Protein AF-A0AAU6Z7W1-F1 (afdb_monomer_lite)

pLDDT: mean 90.39, std 8.16, range [55.12, 98.12]

Secondary structure (DSSP, 8-state):
-HHHHHHHHT--PPPPPPPPP-TTS-TTTT----TTTTT-------S------TT--STTB-TTS-B-EETTEESSTT-B--S-TTSSSGGGGSTTTHHHHHHHHHHHHHT-

Structure (mmCIF, N/CA/C/O backbone):
data_AF-A0AAU6Z7W1-F1
#
_entry.id   AF-A0AAU6Z7W1-F1
#
loop_
_atom_site.group_PDB
_atom_site.id
_atom_site.type_symbol
_atom_site.label_atom_id
_atom_site.label_alt_id
_atom_site.label_comp_id
_atom_site.label_asym_id
_atom_site.label_entity_id
_atom_site.label_seq_id
_atom_site.pdbx_PDB_ins_code
_atom_site.Cartn_x
_atom_site.Cartn_y
_atom_site.Cartn_z
_atom_site.occupancy
_atom_site.B_iso_or_equiv
_atom_site.auth_seq_id
_atom_site.auth_comp_id
_atom_site.auth_asym_id
_atom_site.auth_atom_id
_atom_site.pdbx_PDB_model_num
ATOM 1 N N . MET A 1 1 ? 5.513 13.041 6.278 1.00 71.69 1 MET A N 1
ATOM 2 C CA . MET A 1 1 ? 6.791 13.535 5.716 1.00 71.69 1 MET A CA 1
ATOM 3 C C . MET A 1 1 ? 7.671 14.002 6.864 1.00 71.69 1 MET A C 1
ATOM 5 O O . MET A 1 1 ? 7.141 14.641 7.765 1.00 71.69 1 MET A O 1
ATOM 9 N N . THR A 1 2 ? 8.958 13.652 6.866 1.00 83.12 2 THR A N 1
ATOM 10 C CA . THR A 1 2 ? 9.899 13.949 7.965 1.00 83.12 2 THR A CA 1
ATOM 11 C C . THR A 1 2 ? 10.020 15.449 8.245 1.00 83.12 2 THR A C 1
ATOM 13 O O . THR A 1 2 ? 9.955 15.846 9.404 1.00 83.12 2 THR A O 1
ATOM 16 N N . ASP A 1 3 ? 10.076 16.279 7.202 1.00 87.19 3 ASP A N 1
ATOM 17 C CA . ASP A 1 3 ? 10.222 17.738 7.339 1.00 87.19 3 ASP A CA 1
ATOM 18 C C . ASP A 1 3 ? 9.037 18.375 8.078 1.00 87.19 3 ASP A C 1
ATOM 20 O O . ASP A 1 3 ? 9.217 19.106 9.045 1.00 87.19 3 ASP A O 1
ATOM 24 N N . ALA A 1 4 ? 7.807 17.995 7.718 1.00 87.69 4 ALA A N 1
ATOM 25 C CA . ALA A 1 4 ? 6.601 18.483 8.391 1.00 87.69 4 ALA A CA 1
ATOM 26 C C . ALA A 1 4 ? 6.563 18.121 9.890 1.00 87.69 4 ALA A C 1
ATOM 28 O O . ALA A 1 4 ? 5.988 18.852 10.694 1.00 87.69 4 ALA A O 1
ATOM 29 N N . TYR A 1 5 ? 7.164 16.989 10.274 1.00 88.06 5 TYR A N 1
ATOM 30 C CA . TYR A 1 5 ? 7.291 16.604 11.678 1.00 88.06 5 TYR A CA 1
ATOM 31 C C . TYR A 1 5 ? 8.361 17.431 12.403 1.00 88.06 5 TYR A C 1
ATOM 33 O O . TYR A 1 5 ? 8.116 17.861 13.527 1.00 88.06 5 TYR A O 1
ATOM 41 N N . ILE A 1 6 ? 9.519 17.665 11.771 1.00 93.38 6 ILE A N 1
ATOM 42 C CA . ILE A 1 6 ? 10.600 18.511 12.308 1.00 93.38 6 ILE A CA 1
ATOM 43 C C . ILE A 1 6 ? 10.056 19.904 12.644 1.00 93.38 6 ILE A C 1
ATOM 45 O O . ILE A 1 6 ? 10.225 20.363 13.776 1.00 93.38 6 ILE A O 1
ATOM 49 N N . ASP A 1 7 ? 9.317 20.508 11.709 1.00 93.62 7 ASP A N 1
ATOM 50 C CA . ASP A 1 7 ? 8.685 21.817 11.888 1.00 93.62 7 ASP A CA 1
ATOM 51 C C . ASP A 1 7 ? 7.676 21.812 13.044 1.00 93.62 7 ASP A C 1
ATOM 53 O O . ASP A 1 7 ? 7.737 22.652 13.943 1.00 93.62 7 ASP A O 1
ATOM 57 N N . ALA A 1 8 ? 6.757 20.839 13.059 1.00 93.38 8 ALA A N 1
ATOM 58 C CA . ALA A 1 8 ? 5.719 20.743 14.085 1.00 93.38 8 ALA A CA 1
ATOM 59 C C . ALA A 1 8 ? 6.286 20.493 15.493 1.00 93.38 8 ALA A C 1
ATOM 61 O O . ALA A 1 8 ? 5.712 20.946 16.484 1.00 93.38 8 ALA A O 1
ATOM 62 N N . ALA A 1 9 ? 7.402 19.771 15.586 1.00 95.69 9 ALA A N 1
ATOM 63 C CA . ALA A 1 9 ? 8.076 19.462 16.840 1.00 95.69 9 ALA A CA 1
ATOM 64 C C . ALA A 1 9 ? 9.080 20.546 17.278 1.00 95.69 9 ALA A C 1
ATOM 66 O O . ALA A 1 9 ? 9.624 20.447 18.379 1.00 95.69 9 ALA A O 1
ATOM 67 N N . GLY A 1 10 ? 9.333 21.567 16.447 1.00 95.88 10 GLY A N 1
ATOM 68 C CA . GLY A 1 10 ? 10.327 22.609 16.720 1.00 95.88 10 GLY A CA 1
ATOM 69 C C . GLY A 1 10 ? 11.753 22.060 16.820 1.00 95.88 10 GLY A C 1
ATOM 70 O O . GLY A 1 10 ? 12.544 22.539 17.633 1.00 95.88 10 GLY A O 1
ATOM 71 N N . ILE A 1 11 ? 12.060 21.012 16.053 1.00 96.25 11 ILE A N 1
ATOM 72 C CA . ILE A 1 11 ? 13.376 20.372 16.058 1.00 96.25 11 ILE A CA 1
ATOM 73 C C . ILE A 1 11 ? 14.318 21.193 15.175 1.00 96.25 11 ILE A C 1
ATOM 75 O O . ILE A 1 11 ? 14.049 21.400 13.997 1.00 96.25 11 ILE A O 1
ATOM 79 N N . ASP A 1 12 ? 15.450 21.618 15.732 1.00 94.44 12 ASP A N 1
ATOM 80 C CA . ASP A 1 12 ? 16.541 22.216 14.959 1.00 94.44 12 ASP A CA 1
ATOM 81 C C . ASP A 1 12 ? 17.361 21.099 14.295 1.00 94.44 12 ASP A C 1
ATOM 83 O O . ASP A 1 12 ? 18.303 20.553 14.876 1.00 94.44 12 ASP A O 1
ATOM 87 N N . ALA A 1 13 ? 16.912 20.667 13.116 1.00 92.25 13 ALA A N 1
ATOM 88 C CA . ALA A 1 13 ? 17.558 19.613 12.345 1.00 92.25 13 ALA A CA 1
ATOM 89 C C . ALA A 1 13 ? 18.591 20.202 11.366 1.00 92.25 13 ALA A C 1
ATOM 91 O O . ALA A 1 13 ? 18.319 21.218 10.722 1.00 92.25 13 ALA A O 1
ATOM 92 N N . PRO A 1 14 ? 19.764 19.562 11.192 1.00 93.31 14 PRO A N 1
ATOM 93 C CA . PRO A 1 14 ? 20.715 19.975 10.168 1.00 93.31 14 PRO A CA 1
ATOM 94 C C . PRO A 1 14 ? 20.112 19.809 8.767 1.00 93.31 14 PRO A C 1
ATOM 96 O O . PRO A 1 14 ? 19.237 18.971 8.545 1.00 93.31 14 PRO A O 1
ATOM 99 N N . ALA A 1 15 ? 20.618 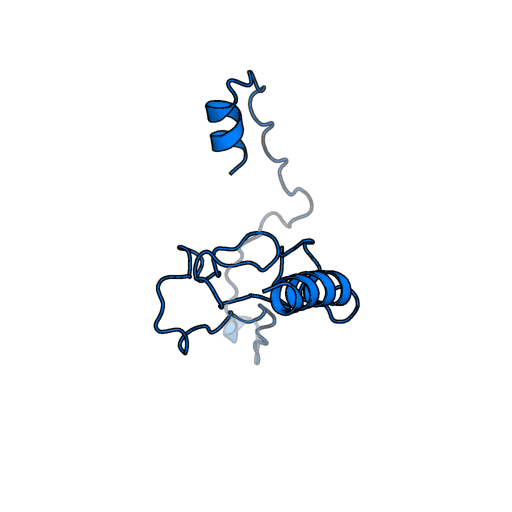20.584 7.804 1.00 89.38 15 ALA A N 1
ATOM 100 C CA . ALA A 1 15 ? 20.239 20.422 6.405 1.00 89.38 15 ALA A CA 1
ATOM 101 C C . ALA A 1 15 ? 20.526 18.989 5.927 1.00 89.38 15 ALA A C 1
ATOM 103 O O . ALA A 1 15 ? 21.557 18.410 6.276 1.00 89.38 15 ALA A O 1
ATOM 104 N N . ALA A 1 16 ? 19.620 18.438 5.116 1.00 88.56 16 ALA A N 1
ATOM 105 C CA . ALA A 1 16 ? 19.809 17.122 4.524 1.00 88.56 16 ALA A CA 1
ATOM 106 C C . ALA A 1 16 ? 21.102 17.091 3.700 1.00 88.56 16 ALA A C 1
ATOM 108 O O . ALA A 1 16 ? 21.351 17.974 2.873 1.00 88.56 16 ALA A O 1
ATOM 109 N N . GLU A 1 17 ? 21.919 16.063 3.920 1.00 90.69 17 GLU A N 1
ATOM 110 C CA . GLU A 1 17 ? 23.076 15.818 3.069 1.00 90.69 17 GLU A CA 1
ATOM 111 C C . GLU A 1 17 ? 22.602 15.524 1.636 1.00 90.69 17 GLU A C 1
ATOM 113 O O . GLU A 1 17 ? 21.587 14.844 1.445 1.00 90.69 17 GLU A O 1
ATOM 118 N N . PRO A 1 18 ? 23.303 16.037 0.611 1.00 88.62 18 PRO A N 1
ATOM 119 C CA . PRO A 1 18 ? 22.965 15.724 -0.766 1.00 88.62 18 PRO A CA 1
ATOM 120 C C . PRO A 1 18 ? 23.083 14.217 -0.999 1.00 88.62 18 PRO A C 1
ATOM 122 O O . PRO A 1 18 ? 24.062 13.590 -0.593 1.00 88.62 18 PRO A O 1
ATOM 125 N N . VAL A 1 19 ? 22.087 13.643 -1.678 1.00 85.38 19 VAL A N 1
ATOM 126 C CA . VAL A 1 19 ? 22.121 12.232 -2.076 1.00 85.38 19 VAL A CA 1
ATOM 127 C C . VAL A 1 19 ? 23.362 12.016 -2.953 1.00 85.38 19 VAL A C 1
ATOM 129 O O . VAL A 1 19 ? 23.531 12.754 -3.931 1.00 85.38 19 VAL A O 1
ATOM 132 N N . PRO A 1 20 ? 24.245 11.054 -2.619 1.00 86.19 20 PRO A N 1
ATOM 133 C CA . PRO A 1 20 ? 25.395 10.735 -3.451 1.00 86.19 20 PRO A CA 1
ATOM 134 C C . PRO A 1 20 ? 24.953 10.400 -4.873 1.00 86.19 20 PRO A C 1
ATOM 136 O O . PRO A 1 20 ? 23.892 9.808 -5.075 1.00 86.19 20 PRO A O 1
ATOM 139 N N . ALA A 1 21 ? 25.771 10.755 -5.863 1.00 80.94 21 ALA A N 1
ATOM 140 C CA . ALA A 1 21 ? 25.520 10.292 -7.218 1.00 80.94 21 ALA A CA 1
ATOM 141 C C . ALA A 1 21 ? 25.563 8.757 -7.247 1.00 80.94 21 ALA A C 1
ATOM 143 O O . ALA A 1 21 ? 26.417 8.136 -6.611 1.00 80.94 21 ALA A O 1
ATOM 144 N N . ASP A 1 22 ? 24.661 8.146 -8.010 1.00 79.50 22 ASP A N 1
ATOM 145 C CA . ASP A 1 22 ? 24.688 6.711 -8.277 1.00 79.50 22 ASP A CA 1
ATOM 146 C C . ASP A 1 22 ? 25.851 6.380 -9.229 1.00 79.50 22 ASP A C 1
ATOM 148 O O . ASP A 1 22 ? 25.660 6.130 -10.415 1.00 79.50 22 ASP A O 1
ATOM 152 N N . GLU A 1 23 ? 27.084 6.385 -8.716 1.00 80.31 23 GLU A N 1
ATOM 153 C CA . GLU A 1 23 ? 28.312 6.145 -9.498 1.00 80.31 23 GLU A CA 1
ATOM 154 C C . GLU A 1 23 ? 28.377 4.737 -10.118 1.00 80.31 23 GLU A C 1
ATOM 156 O O . GLU A 1 23 ? 29.176 4.472 -11.015 1.00 80.31 23 GLU A O 1
ATOM 161 N N . TRP A 1 24 ? 27.531 3.825 -9.638 1.00 79.19 24 TRP A N 1
ATOM 162 C CA . TRP A 1 24 ? 27.376 2.467 -10.154 1.00 79.19 24 TRP A CA 1
ATOM 163 C C . TRP A 1 24 ? 26.457 2.390 -11.383 1.00 79.19 24 TRP A C 1
ATOM 165 O O . TRP A 1 24 ? 26.482 1.381 -12.093 1.00 79.19 24 TRP A O 1
ATOM 175 N N . LEU A 1 25 ? 25.643 3.420 -11.647 1.00 74.44 25 LEU A N 1
ATOM 176 C CA . LEU A 1 25 ? 24.841 3.487 -12.862 1.00 74.44 25 LEU A CA 1
ATOM 177 C C . LEU A 1 25 ? 25.746 3.862 -14.043 1.00 74.44 25 LEU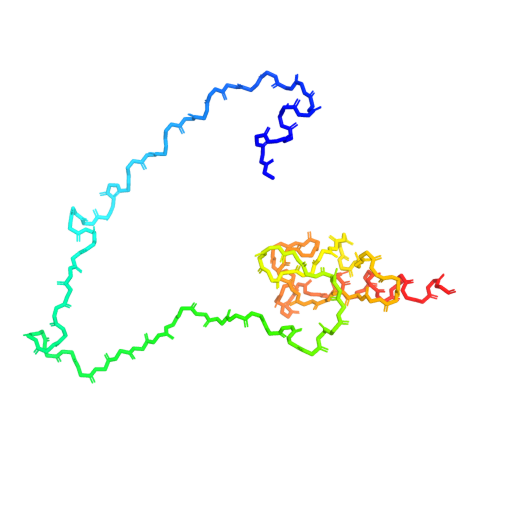 A C 1
ATOM 179 O O . LEU A 1 25 ? 26.556 4.785 -13.932 1.00 74.44 25 LEU A O 1
ATOM 183 N N . PRO A 1 26 ? 25.607 3.197 -15.204 1.00 73.69 26 PRO A N 1
ATOM 184 C CA . PRO A 1 26 ? 26.265 3.654 -16.419 1.00 73.69 26 PRO A CA 1
ATOM 185 C C . PRO A 1 26 ? 25.935 5.131 -16.670 1.00 73.69 26 PRO A C 1
ATOM 187 O O . PRO A 1 26 ? 24.791 5.545 -16.481 1.00 73.69 26 PRO A O 1
ATOM 190 N N . ALA A 1 27 ? 26.910 5.912 -17.145 1.00 66.06 27 ALA A N 1
ATOM 191 C CA . ALA A 1 27 ? 26.738 7.346 -17.420 1.00 66.06 27 ALA A CA 1
ATOM 192 C C . ALA A 1 27 ? 25.573 7.656 -18.388 1.00 66.06 27 ALA A C 1
ATOM 194 O O . ALA A 1 27 ? 25.072 8.775 -18.418 1.00 66.06 27 ALA A O 1
ATOM 195 N N . GLU A 1 28 ? 25.115 6.653 -19.144 1.00 65.25 28 GLU A N 1
ATOM 196 C CA . GLU A 1 28 ? 23.952 6.698 -20.038 1.00 65.25 28 GLU A CA 1
ATOM 197 C C . GLU A 1 28 ? 22.672 6.104 -19.410 1.00 65.25 28 GLU A C 1
ATOM 199 O O . GLU A 1 28 ? 21.806 5.560 -20.100 1.00 65.25 28 GLU A O 1
ATOM 204 N N . SER A 1 29 ? 22.523 6.186 -18.087 1.00 55.12 29 SER A N 1
ATOM 205 C CA . SER A 1 29 ? 21.256 5.904 -17.406 1.00 55.12 29 SER A CA 1
ATOM 206 C C . SER A 1 29 ? 20.167 6.840 -17.948 1.00 55.12 29 SER A C 1
ATOM 208 O O . SER A 1 29 ? 20.213 8.055 -17.761 1.00 55.12 29 SER A O 1
ATOM 210 N N . GLY A 1 30 ? 19.215 6.271 -18.696 1.00 59.91 30 GLY A N 1
ATOM 211 C CA . GLY A 1 30 ? 18.199 7.012 -19.453 1.00 59.91 30 GLY A CA 1
ATOM 212 C C . GLY A 1 30 ? 18.245 6.812 -20.972 1.00 59.91 30 GLY A C 1
ATOM 213 O O . GLY A 1 30 ? 17.442 7.432 -21.677 1.00 59.91 30 GLY A O 1
ATOM 214 N N . ALA A 1 31 ? 19.137 5.953 -21.483 1.00 65.38 31 ALA A N 1
ATOM 215 C CA . ALA A 1 31 ? 19.206 5.605 -22.899 1.00 65.38 31 ALA A CA 1
ATOM 216 C C . ALA A 1 31 ? 17.818 5.242 -23.463 1.00 65.38 31 ALA A C 1
ATOM 218 O O . ALA A 1 31 ? 17.116 4.349 -22.981 1.00 65.38 31 ALA A O 1
ATOM 219 N N . ARG A 1 32 ? 17.401 5.978 -24.497 1.00 73.50 32 ARG A N 1
ATOM 220 C CA . ARG A 1 32 ? 16.207 5.665 -25.283 1.00 73.50 32 ARG A CA 1
ATOM 221 C C . ARG A 1 32 ? 16.554 4.487 -26.187 1.00 73.50 32 ARG A C 1
ATOM 223 O O . ARG A 1 32 ? 17.340 4.636 -27.115 1.00 73.50 32 ARG A O 1
ATOM 230 N N . LEU A 1 33 ? 15.958 3.335 -25.915 1.00 81.69 33 LEU A N 1
ATOM 231 C CA . LEU A 1 33 ? 16.059 2.158 -26.768 1.00 81.69 33 LEU A CA 1
ATOM 232 C C . LEU A 1 33 ? 15.028 2.261 -27.897 1.00 81.69 33 LEU A C 1
ATOM 234 O O . LEU A 1 33 ? 13.850 2.503 -27.627 1.00 81.69 33 LEU A O 1
ATOM 238 N N . ASN A 1 34 ? 15.443 2.044 -29.144 1.00 87.75 34 ASN A N 1
ATOM 239 C CA . ASN A 1 34 ? 14.503 1.742 -30.220 1.00 87.75 34 ASN A CA 1
ATOM 240 C C . ASN A 1 34 ? 14.356 0.211 -30.307 1.00 87.75 34 ASN A C 1
ATOM 242 O O . ASN A 1 34 ? 15.287 -0.442 -30.778 1.00 87.75 34 ASN A O 1
ATOM 246 N N . PRO A 1 35 ? 13.225 -0.371 -29.868 1.00 90.50 35 PRO A N 1
ATOM 247 C CA . PRO A 1 35 ? 13.074 -1.821 -29.813 1.00 90.50 35 PRO A CA 1
ATOM 248 C C . PRO A 1 35 ? 13.185 -2.478 -31.195 1.00 90.50 35 PRO A C 1
ATOM 250 O O . PRO A 1 35 ? 13.756 -3.560 -31.293 1.00 90.50 35 PRO A O 1
ATOM 253 N N . ASP A 1 36 ? 12.735 -1.809 -32.261 1.00 92.81 36 ASP A N 1
ATOM 254 C CA . ASP A 1 36 ? 12.806 -2.347 -33.623 1.00 92.81 36 ASP A CA 1
ATOM 255 C C . ASP A 1 36 ? 14.250 -2.389 -34.138 1.00 92.81 36 ASP A C 1
ATOM 257 O O . ASP A 1 36 ? 14.679 -3.387 -34.718 1.00 92.81 36 ASP A O 1
ATOM 261 N N . ALA A 1 37 ? 15.017 -1.317 -33.904 1.00 93.25 37 ALA A N 1
ATOM 262 C CA . ALA A 1 37 ? 16.417 -1.234 -34.328 1.00 93.25 37 ALA A CA 1
ATOM 263 C C . ALA A 1 37 ? 17.308 -2.253 -33.600 1.00 93.25 37 ALA A C 1
ATOM 265 O O . ALA A 1 37 ? 18.289 -2.730 -34.163 1.00 93.25 37 ALA A O 1
ATOM 266 N N . GLU A 1 38 ? 16.935 -2.600 -32.370 1.00 91.56 38 GLU A N 1
ATOM 267 C CA . GLU A 1 38 ? 17.675 -3.503 -31.483 1.00 91.56 38 GLU A CA 1
ATOM 268 C C . GLU A 1 38 ? 17.142 -4.947 -31.535 1.00 91.56 38 GLU A C 1
ATOM 270 O O . GLU A 1 38 ? 17.607 -5.821 -30.803 1.00 91.56 38 GLU A O 1
ATOM 275 N N . GLY A 1 39 ? 16.153 -5.224 -32.395 1.00 95.38 39 GLY A N 1
ATOM 276 C CA . GLY A 1 39 ? 15.585 -6.562 -32.569 1.00 95.38 39 GLY A CA 1
ATOM 277 C C . GLY A 1 39 ? 14.831 -7.095 -31.342 1.00 95.38 39 GLY A C 1
ATOM 278 O O . GLY A 1 39 ? 14.696 -8.311 -31.183 1.00 95.38 39 GLY A O 1
ATOM 279 N N . VAL A 1 40 ? 14.336 -6.216 -30.467 1.00 94.25 40 VAL A N 1
ATOM 280 C CA . VAL A 1 40 ? 13.526 -6.588 -29.301 1.00 94.25 40 VAL A CA 1
ATOM 281 C C . VAL A 1 40 ? 12.118 -6.952 -29.760 1.00 94.25 40 VAL A C 1
ATOM 283 O O . VAL A 1 40 ? 11.340 -6.104 -30.181 1.00 94.25 40 VAL A O 1
ATOM 286 N N . THR A 1 41 ? 11.759 -8.228 -29.637 1.00 97.00 41 THR A N 1
ATOM 287 C CA . THR A 1 41 ? 10.464 -8.756 -30.107 1.00 97.00 41 THR A CA 1
ATOM 288 C C . THR A 1 41 ? 9.399 -8.839 -29.016 1.00 97.00 41 THR A C 1
ATOM 290 O O . THR A 1 41 ? 8.243 -9.154 -29.295 1.00 97.00 41 THR A O 1
ATOM 293 N N . SER A 1 42 ? 9.766 -8.622 -27.753 1.00 96.19 42 SER A N 1
ATOM 294 C CA . SER A 1 42 ? 8.862 -8.755 -26.610 1.00 96.19 42 SER A CA 1
ATOM 295 C C . SER A 1 42 ? 9.315 -7.888 -25.442 1.00 96.19 42 SER A C 1
ATOM 297 O O . SER A 1 42 ? 10.507 -7.769 -25.172 1.00 96.19 42 SER A O 1
ATOM 299 N N . ILE A 1 43 ? 8.344 -7.322 -24.725 1.00 92.62 43 ILE A N 1
ATOM 300 C CA . ILE A 1 43 ? 8.553 -6.548 -23.499 1.00 92.62 43 ILE A CA 1
ATOM 301 C C . ILE A 1 43 ? 7.712 -7.194 -22.399 1.00 92.62 43 ILE A C 1
ATOM 303 O O . ILE A 1 43 ? 6.504 -7.367 -22.563 1.00 92.62 43 ILE A O 1
ATOM 307 N N . ILE A 1 44 ? 8.348 -7.549 -21.282 1.00 95.12 44 ILE A N 1
ATOM 308 C CA . ILE A 1 44 ? 7.671 -8.085 -20.098 1.00 95.12 44 ILE A CA 1
ATOM 309 C C . ILE A 1 44 ? 7.655 -6.993 -19.033 1.00 95.12 44 ILE A C 1
ATOM 311 O O . ILE A 1 44 ? 8.700 -6.584 -18.534 1.00 95.12 44 ILE A O 1
ATOM 315 N N . TRP A 1 45 ? 6.461 -6.534 -18.669 1.00 94.44 45 TRP A N 1
ATOM 316 C CA . TRP A 1 45 ? 6.279 -5.528 -17.628 1.00 94.44 45 TRP A CA 1
ATOM 317 C C . TRP A 1 45 ? 6.205 -6.198 -16.256 1.00 94.44 45 TRP A C 1
ATOM 319 O O . TRP A 1 45 ? 5.157 -6.685 -15.843 1.00 94.44 45 TRP A O 1
ATOM 329 N N . SER A 1 46 ? 7.329 -6.223 -15.539 1.00 96.06 46 SER A N 1
ATOM 330 C CA . SER A 1 46 ? 7.422 -6.712 -14.157 1.00 96.06 46 SER A CA 1
ATOM 331 C C . SER A 1 46 ? 7.403 -5.563 -13.138 1.00 96.06 46 SER A C 1
ATOM 333 O O . SER A 1 46 ? 8.150 -5.575 -12.163 1.00 96.06 46 SER A O 1
ATOM 335 N N . THR A 1 47 ? 6.578 -4.541 -13.381 1.00 93.75 47 THR A N 1
ATOM 336 C CA . THR A 1 47 ? 6.521 -3.286 -12.604 1.00 93.75 47 THR A CA 1
ATOM 337 C C . THR A 1 47 ? 5.494 -3.310 -11.465 1.00 93.75 47 THR A C 1
ATOM 339 O O . THR A 1 47 ? 5.139 -2.264 -10.932 1.00 93.75 47 THR A O 1
ATOM 342 N N . GLY A 1 48 ? 5.011 -4.495 -11.082 1.00 91.25 48 GLY A N 1
ATOM 343 C CA . GLY A 1 48 ? 4.046 -4.673 -9.994 1.00 91.25 48 GLY A CA 1
ATOM 344 C C . GLY A 1 48 ? 2.586 -4.489 -10.418 1.00 91.25 48 GLY A C 1
ATOM 345 O O . GLY A 1 48 ? 2.232 -4.684 -11.580 1.00 91.25 48 GLY A O 1
ATOM 346 N N . TYR A 1 49 ? 1.735 -4.160 -9.447 1.00 89.50 49 TYR A N 1
ATOM 347 C CA . TYR A 1 49 ? 0.292 -3.958 -9.601 1.00 89.50 49 TYR A CA 1
ATOM 348 C C . TYR A 1 49 ? -0.165 -2.751 -8.769 1.00 89.50 49 TYR A C 1
ATOM 350 O O . TYR A 1 49 ? 0.491 -2.381 -7.796 1.00 89.50 49 TYR A O 1
ATOM 358 N N . GLY A 1 50 ? -1.291 -2.143 -9.149 1.00 87.31 50 GLY A N 1
ATOM 359 C CA . GLY A 1 50 ? -1.974 -1.131 -8.338 1.00 87.31 50 GLY A CA 1
ATOM 360 C C . GLY A 1 50 ? -3.018 -1.766 -7.419 1.00 87.31 50 GLY A C 1
ATOM 361 O O . GLY A 1 50 ? -3.578 -2.812 -7.749 1.00 87.31 50 GLY A O 1
ATOM 362 N N . LEU A 1 51 ? -3.287 -1.137 -6.274 1.00 89.31 51 LEU A N 1
ATOM 363 C CA . LEU A 1 51 ? -4.401 -1.527 -5.408 1.00 89.31 51 LEU A CA 1
ATOM 364 C C . LEU A 1 51 ? -5.714 -1.010 -6.004 1.00 89.31 51 LEU A C 1
ATOM 366 O O . LEU A 1 51 ? -5.826 0.175 -6.314 1.00 89.31 51 LEU A O 1
ATOM 370 N N . ASP A 1 52 ? -6.698 -1.892 -6.160 1.00 91.75 52 ASP A N 1
ATOM 371 C CA . ASP A 1 52 ? -8.027 -1.535 -6.651 1.00 91.75 52 ASP A CA 1
ATOM 372 C C . ASP A 1 52 ? -9.018 -1.455 -5.485 1.00 91.75 52 ASP A C 1
ATOM 374 O O . ASP A 1 52 ? -9.393 -2.465 -4.889 1.00 91.75 52 ASP A O 1
ATOM 378 N N . PHE A 1 53 ? -9.436 -0.230 -5.171 1.00 92.50 53 PHE A N 1
ATOM 379 C CA . PHE A 1 53 ? -10.453 0.070 -4.166 1.00 92.50 53 PHE A CA 1
ATOM 380 C C . PHE A 1 53 ? -11.737 0.626 -4.794 1.00 92.50 53 PHE A C 1
ATOM 382 O O . PHE A 1 53 ? -12.546 1.221 -4.089 1.00 92.50 53 PHE A O 1
ATOM 389 N N . SER A 1 54 ? -11.960 0.425 -6.099 1.00 91.00 54 SER A N 1
ATOM 390 C CA . SER A 1 54 ? -13.127 0.956 -6.828 1.00 91.00 54 SER A CA 1
ATOM 391 C C . SER A 1 54 ? -14.481 0.500 -6.273 1.00 91.00 54 SER A C 1
ATOM 393 O O . SER A 1 54 ? -15.493 1.162 -6.486 1.00 91.00 54 SER A O 1
ATOM 395 N N . MET A 1 55 ? -14.509 -0.608 -5.526 1.00 91.12 55 MET A N 1
ATOM 396 C CA . MET A 1 55 ? -15.703 -1.076 -4.818 1.00 91.12 55 MET A CA 1
ATOM 397 C C . MET A 1 55 ? -16.050 -0.248 -3.567 1.00 91.12 55 MET A C 1
ATOM 399 O O . MET A 1 55 ? -17.163 -0.368 -3.056 1.00 91.12 55 MET A O 1
ATOM 403 N N . LEU A 1 56 ? -15.118 0.551 -3.040 1.00 90.56 56 LEU A N 1
ATOM 404 C CA . LEU A 1 56 ? -15.336 1.381 -1.858 1.00 90.56 56 LEU A CA 1
ATOM 405 C C . LEU A 1 56 ? -15.925 2.737 -2.263 1.00 90.56 56 LEU A C 1
ATOM 407 O O . LEU A 1 56 ? -15.196 3.667 -2.591 1.00 90.56 56 LEU A O 1
ATOM 411 N N . ASP A 1 57 ? -17.245 2.880 -2.153 1.00 89.81 57 ASP A N 1
ATOM 412 C CA . ASP A 1 57 ? -17.933 4.176 -2.285 1.00 89.81 57 ASP A CA 1
ATOM 413 C C . ASP A 1 57 ? -17.952 4.938 -0.943 1.00 89.81 57 ASP A C 1
ATOM 415 O O . ASP A 1 57 ? -18.995 5.298 -0.396 1.00 89.81 57 ASP A O 1
ATOM 419 N N . ILE A 1 58 ? -16.775 5.072 -0.324 1.00 92.19 58 ILE A N 1
ATOM 420 C CA . ILE A 1 58 ? -16.583 5.692 0.993 1.00 92.19 58 ILE A CA 1
ATOM 421 C C . ILE A 1 58 ? -15.291 6.522 0.946 1.00 92.19 58 ILE A C 1
ATOM 423 O O . ILE A 1 58 ? -14.267 6.002 0.498 1.00 92.19 58 ILE A O 1
ATOM 427 N N . PRO A 1 59 ? -15.276 7.778 1.440 1.00 90.88 59 PRO A N 1
ATOM 428 C CA . PRO A 1 59 ? -14.116 8.671 1.346 1.00 90.88 59 PRO A CA 1
ATOM 429 C C . PRO A 1 59 ? -13.013 8.327 2.367 1.00 90.88 59 PRO A C 1
ATOM 431 O O . PRO A 1 59 ? -12.634 9.148 3.202 1.00 90.88 59 PRO A O 1
ATOM 434 N N . VAL A 1 60 ? -12.495 7.099 2.320 1.00 94.50 60 VAL A N 1
ATOM 435 C CA . VAL A 1 60 ? -11.460 6.575 3.230 1.00 94.50 60 VAL A CA 1
ATOM 436 C C . VAL A 1 60 ? -10.052 6.609 2.625 1.00 94.50 60 VAL A C 1
ATOM 438 O O . VAL A 1 60 ? -9.070 6.484 3.351 1.00 94.50 60 VAL A O 1
ATOM 441 N N . LEU A 1 61 ? -9.940 6.788 1.308 1.00 93.88 61 LEU A N 1
ATOM 442 C CA . LEU A 1 61 ? -8.666 6.770 0.588 1.00 93.88 61 LEU A CA 1
ATOM 443 C C . LEU A 1 61 ? -7.988 8.145 0.623 1.00 93.88 61 LEU A C 1
ATOM 445 O O . LEU A 1 61 ? -8.667 9.173 0.557 1.00 93.88 61 LEU A O 1
ATOM 449 N N . ASP A 1 62 ? -6.666 8.160 0.755 1.00 90.50 62 ASP A N 1
ATOM 450 C CA . ASP A 1 62 ? -5.811 9.341 0.628 1.00 90.50 62 ASP A CA 1
ATOM 451 C C . ASP A 1 62 ? -5.465 9.661 -0.841 1.00 90.50 62 ASP A C 1
ATOM 453 O O . ASP A 1 62 ? -5.957 9.023 -1.778 1.00 90.50 62 ASP A O 1
ATOM 457 N N . GLU A 1 63 ? -4.615 10.668 -1.057 1.00 90.25 63 GLU A N 1
ATOM 458 C CA . GLU A 1 63 ? -4.171 11.080 -2.391 1.00 90.25 63 GLU A CA 1
ATOM 459 C C . GLU A 1 63 ? -3.360 10.013 -3.152 1.00 90.25 63 GLU A C 1
ATOM 461 O O . GLU A 1 63 ? -3.190 10.127 -4.367 1.00 90.25 63 GLU A O 1
ATOM 466 N N . TRP A 1 64 ? -2.902 8.960 -2.469 1.00 88.00 64 TRP A N 1
ATOM 467 C CA . TRP A 1 64 ? -2.155 7.836 -3.037 1.00 88.00 64 TRP A CA 1
ATOM 468 C C . TRP A 1 64 ? -3.037 6.617 -3.320 1.00 88.00 64 TRP A C 1
ATOM 470 O O . TRP A 1 64 ? -2.514 5.543 -3.624 1.00 88.00 64 TRP A O 1
ATOM 480 N N . ASN A 1 65 ? -4.367 6.771 -3.248 1.00 89.00 65 ASN A N 1
ATOM 481 C CA . ASN A 1 65 ? -5.331 5.674 -3.355 1.00 89.00 65 ASN A CA 1
ATOM 482 C C . ASN A 1 65 ? -5.127 4.622 -2.244 1.00 89.00 65 ASN A C 1
ATOM 484 O O . ASN A 1 65 ? -5.343 3.428 -2.457 1.00 89.00 65 ASN A O 1
ATOM 488 N N . TYR A 1 66 ? -4.692 5.062 -1.058 1.00 91.44 66 TYR A N 1
ATOM 489 C CA . TYR A 1 66 ? -4.425 4.207 0.092 1.00 91.44 66 TYR A CA 1
ATOM 490 C C . TYR A 1 66 ? -5.414 4.468 1.235 1.00 91.44 66 TYR A C 1
ATOM 492 O O . TYR A 1 66 ? -5.718 5.625 1.524 1.00 91.44 66 TYR A O 1
ATOM 500 N N . PRO A 1 67 ? -5.945 3.442 1.924 1.00 93.38 67 PRO A N 1
ATOM 501 C CA . PRO A 1 67 ? -6.855 3.670 3.040 1.00 93.38 67 PRO A CA 1
ATOM 502 C C . PRO A 1 67 ? -6.151 4.385 4.193 1.00 93.38 67 PRO A C 1
ATOM 504 O O . PRO A 1 67 ? -5.163 3.884 4.730 1.00 93.38 67 PRO A O 1
ATOM 507 N N . ARG A 1 68 ? -6.698 5.518 4.641 1.00 93.75 68 ARG A N 1
ATOM 508 C CA . ARG A 1 68 ? -6.236 6.179 5.865 1.00 93.75 68 ARG A CA 1
ATOM 509 C C . ARG A 1 68 ? -6.547 5.290 7.061 1.00 93.75 68 ARG A C 1
ATOM 511 O O . ARG A 1 68 ? -7.710 4.985 7.340 1.00 93.75 68 ARG A O 1
ATOM 518 N N . HIS A 1 69 ? -5.506 4.867 7.772 1.00 94.06 69 HIS A N 1
ATOM 519 C CA . HIS A 1 69 ? -5.645 3.992 8.928 1.00 94.06 69 HIS A CA 1
ATOM 520 C C . HIS A 1 69 ? -4.532 4.188 9.961 1.00 94.06 69 HIS A C 1
ATOM 522 O O . HIS A 1 69 ? -3.421 4.603 9.643 1.00 94.06 69 HIS A O 1
ATOM 528 N N . THR A 1 70 ? -4.775 3.735 11.190 1.00 94.06 70 THR A N 1
ATOM 529 C CA . THR A 1 70 ? -3.728 3.479 12.191 1.00 94.06 70 THR A CA 1
ATOM 530 C C . THR A 1 70 ? -3.701 1.986 12.498 1.00 94.06 70 THR A C 1
ATOM 532 O O . THR A 1 70 ? -4.650 1.463 13.072 1.00 94.06 70 THR A O 1
ATOM 535 N N . ARG A 1 71 ? -2.636 1.274 12.098 1.00 93.69 71 ARG A N 1
ATOM 536 C CA . ARG A 1 71 ? -2.507 -0.191 12.279 1.00 93.69 71 ARG A CA 1
ATOM 537 C C . ARG A 1 71 ? -3.733 -0.987 11.784 1.00 93.69 71 ARG A C 1
ATOM 539 O O . ARG A 1 71 ? -4.225 -1.874 12.471 1.00 93.69 71 ARG A O 1
ATOM 546 N N . GLY A 1 72 ? -4.271 -0.626 10.618 1.00 95.56 72 GLY A N 1
ATOM 547 C CA . GLY A 1 72 ? -5.452 -1.278 10.033 1.00 95.56 72 GLY A CA 1
ATOM 548 C C . GLY A 1 72 ? -6.810 -0.773 10.540 1.00 95.56 72 GLY A C 1
ATOM 549 O O . GLY A 1 72 ? -7.838 -1.132 9.971 1.00 95.56 72 GLY A O 1
ATOM 550 N N . LEU A 1 73 ? -6.852 0.097 11.553 1.00 96.31 73 LEU A N 1
ATOM 551 C CA . LEU A 1 73 ? -8.074 0.786 11.984 1.00 96.31 73 LEU A CA 1
ATOM 552 C C . LEU A 1 73 ? -8.302 2.013 11.105 1.00 96.31 73 LEU A C 1
ATOM 554 O O . LEU A 1 73 ? -7.526 2.965 11.196 1.00 96.31 73 LEU A O 1
ATOM 558 N N . THR A 1 74 ? -9.333 2.003 10.261 1.00 95.69 74 THR A N 1
ATOM 559 C CA . THR A 1 74 ? -9.646 3.178 9.435 1.00 95.69 74 THR A CA 1
ATOM 560 C C . THR A 1 74 ? -10.378 4.252 10.240 1.00 95.69 74 THR A C 1
ATOM 562 O O . THR A 1 74 ? -10.904 3.993 11.324 1.00 95.69 74 THR A O 1
ATOM 565 N N . GLU A 1 75 ? -10.449 5.467 9.697 1.00 93.31 75 GLU A N 1
ATOM 566 C CA . GLU A 1 75 ? -11.261 6.557 10.266 1.00 93.31 75 GLU A CA 1
ATOM 567 C C . GLU A 1 75 ? -12.770 6.245 10.237 1.00 93.31 75 GLU A C 1
ATOM 569 O O . GLU A 1 75 ? -13.556 6.832 10.984 1.00 93.31 75 GLU A O 1
ATOM 574 N N . VAL A 1 76 ? -13.190 5.298 9.390 1.00 94.88 76 VAL A N 1
ATOM 575 C CA . VAL A 1 76 ? -14.581 4.874 9.252 1.00 94.88 76 VAL A CA 1
ATOM 576 C C . VAL A 1 76 ? -14.852 3.729 10.221 1.00 94.88 76 VAL A C 1
ATOM 578 O O . VAL A 1 76 ? -14.328 2.622 10.100 1.00 94.88 76 VAL A O 1
ATOM 581 N N . THR A 1 77 ? -15.718 3.984 11.200 1.00 92.56 77 THR A N 1
ATOM 582 C CA . THR A 1 77 ? -16.072 2.980 12.207 1.00 92.56 77 THR A CA 1
ATOM 583 C C . THR A 1 77 ? -16.671 1.730 11.559 1.00 92.56 77 THR A C 1
ATOM 585 O O . THR A 1 77 ? -17.670 1.808 10.852 1.00 92.56 77 THR A O 1
ATOM 588 N N . GLY A 1 78 ? -16.082 0.567 11.852 1.00 93.31 78 GLY A N 1
ATOM 589 C CA . GLY A 1 78 ? -16.517 -0.723 11.307 1.00 93.31 78 GLY A CA 1
ATOM 590 C C . GLY A 1 78 ? -15.800 -1.138 10.020 1.00 93.31 78 GLY A C 1
ATOM 591 O O . GLY A 1 78 ? -15.961 -2.281 9.601 1.00 93.31 78 GLY A O 1
ATOM 592 N N . LEU A 1 79 ? -14.974 -0.264 9.438 1.00 95.25 79 LEU A N 1
ATOM 593 C CA . LEU A 1 79 ? -14.122 -0.572 8.294 1.00 95.25 79 LEU A CA 1
ATOM 594 C C . LEU A 1 79 ? -12.665 -0.735 8.750 1.00 95.25 79 LEU A C 1
ATOM 596 O O . LEU A 1 79 ? -12.115 0.114 9.455 1.00 95.25 79 LEU A O 1
ATOM 600 N N . TYR A 1 80 ? -12.038 -1.831 8.330 1.00 96.06 80 TYR A N 1
ATOM 601 C CA . TYR A 1 80 ? -10.680 -2.208 8.716 1.00 96.06 80 TYR A CA 1
ATOM 602 C C . TYR A 1 80 ? -9.867 -2.599 7.482 1.00 96.06 80 TYR A C 1
ATOM 604 O O . TYR A 1 80 ? -10.425 -3.093 6.503 1.00 96.06 80 TYR A O 1
ATOM 612 N N . ALA A 1 81 ? -8.552 -2.415 7.549 1.00 95.44 81 ALA A N 1
ATOM 613 C CA . ALA A 1 81 ? -7.602 -2.812 6.518 1.00 95.44 81 ALA A CA 1
ATOM 614 C C . ALA A 1 81 ? -6.640 -3.882 7.055 1.00 95.44 81 ALA A C 1
ATOM 616 O O . ALA A 1 81 ? -6.082 -3.739 8.141 1.00 95.44 81 ALA A O 1
ATOM 617 N N . VAL A 1 82 ? -6.435 -4.948 6.278 1.00 96.38 82 VAL A N 1
ATOM 618 C CA . VAL A 1 82 ? -5.492 -6.041 6.564 1.00 96.38 82 VAL A CA 1
ATOM 619 C C . VAL A 1 82 ? -4.821 -6.455 5.254 1.00 96.38 82 VAL A C 1
ATOM 621 O O . VAL A 1 82 ? -5.440 -6.378 4.195 1.00 96.38 82 VAL A O 1
ATOM 624 N N . GLY A 1 83 ? -3.560 -6.888 5.316 1.00 94.25 83 GLY A N 1
ATOM 625 C CA . GLY A 1 83 ? -2.823 -7.378 4.146 1.00 94.25 83 GLY A CA 1
ATOM 626 C C . GLY A 1 83 ? -2.319 -6.284 3.203 1.00 94.25 83 GLY A C 1
ATOM 627 O O . GLY A 1 83 ? -1.907 -6.588 2.087 1.00 94.25 83 GLY A O 1
ATOM 628 N N . LEU A 1 84 ? -2.326 -5.025 3.640 1.00 94.38 84 LEU A N 1
ATOM 629 C CA . LEU A 1 84 ? -1.693 -3.923 2.922 1.00 94.38 84 LEU A CA 1
ATOM 630 C C . LEU A 1 84 ? -0.253 -3.708 3.430 1.00 94.38 84 LEU A C 1
ATOM 632 O O . LEU A 1 84 ? 0.067 -4.108 4.554 1.00 94.38 84 LEU A O 1
ATOM 636 N N . PRO A 1 85 ? 0.651 -3.107 2.636 1.00 91.94 85 PRO A N 1
ATOM 637 C CA . PRO A 1 85 ? 1.945 -2.656 3.143 1.00 91.94 85 PRO A CA 1
ATOM 638 C C . PRO A 1 85 ? 1.789 -1.685 4.326 1.00 91.94 85 PRO A C 1
ATOM 640 O O . PRO A 1 85 ? 0.739 -1.086 4.531 1.00 91.94 85 PRO A O 1
ATOM 643 N N . TRP A 1 86 ? 2.838 -1.492 5.118 1.00 89.75 86 TRP A N 1
ATOM 644 C CA . TRP A 1 86 ? 2.878 -0.401 6.107 1.00 89.75 86 TRP A CA 1
ATOM 645 C C . TRP A 1 86 ? 1.672 -0.315 7.075 1.00 89.75 86 TRP A C 1
ATOM 647 O O . TRP A 1 86 ? 1.316 0.779 7.507 1.00 89.75 86 TRP A O 1
ATOM 657 N N . LEU A 1 87 ? 1.052 -1.445 7.451 1.00 92.69 87 LEU A N 1
ATOM 658 C CA . LEU A 1 87 ? 0.044 -1.468 8.522 1.00 92.69 87 LEU A CA 1
ATOM 659 C 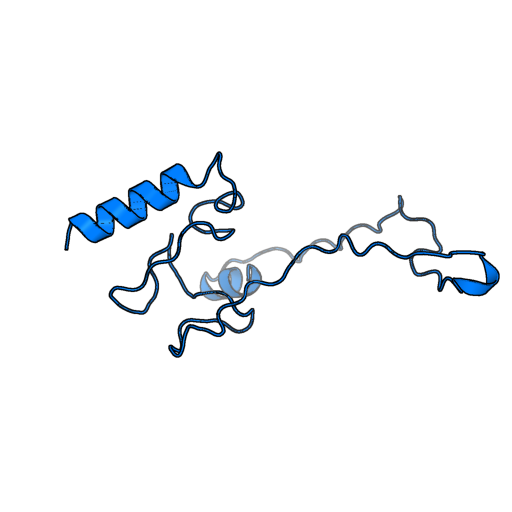C . LEU A 1 87 ? 0.731 -1.245 9.874 1.00 92.69 87 LEU A C 1
ATOM 661 O O . LEU A 1 87 ? 0.885 -0.113 10.325 1.00 92.69 87 LEU A O 1
ATOM 665 N N . THR A 1 88 ? 1.186 -2.320 10.520 1.00 91.56 88 THR A N 1
ATOM 666 C CA . THR A 1 88 ? 2.136 -2.224 11.637 1.00 91.56 88 THR A CA 1
ATOM 667 C C . THR A 1 88 ? 3.583 -2.286 11.136 1.00 91.56 88 THR A C 1
ATOM 669 O O . THR A 1 88 ? 4.476 -1.731 11.775 1.00 91.56 88 THR A O 1
ATOM 672 N N . LYS A 1 89 ? 3.846 -2.954 10.002 1.00 91.75 89 LYS A N 1
ATOM 673 C CA . LYS A 1 89 ? 5.193 -3.163 9.442 1.00 91.75 89 LYS A CA 1
ATOM 674 C C . LYS A 1 89 ? 5.184 -2.947 7.929 1.00 91.75 89 LYS A C 1
ATOM 676 O O . LYS A 1 89 ? 4.166 -3.123 7.271 1.00 91.75 89 LYS A O 1
ATOM 681 N N . HIS A 1 90 ? 6.343 -2.659 7.338 1.00 90.69 90 HIS A N 1
ATOM 682 C CA . HIS A 1 90 ? 6.470 -2.602 5.873 1.00 90.69 90 HIS A CA 1
ATOM 683 C C . HIS A 1 90 ? 5.981 -3.901 5.202 1.00 90.69 90 HIS A C 1
ATOM 685 O O . HIS A 1 90 ? 5.218 -3.860 4.241 1.00 90.69 90 HIS A O 1
ATOM 691 N N . LEU A 1 91 ? 6.358 -5.057 5.762 1.00 93.69 91 LEU A N 1
ATOM 692 C CA . LEU A 1 91 ? 6.056 -6.389 5.221 1.00 93.69 91 LEU A CA 1
ATOM 693 C C . LEU A 1 91 ? 4.645 -6.909 5.544 1.00 93.69 91 LEU A C 1
ATOM 695 O O . LEU A 1 91 ? 4.366 -8.080 5.290 1.00 93.69 91 LEU A O 1
ATOM 699 N N . SER A 1 92 ? 3.750 -6.076 6.078 1.00 95.56 92 SER A N 1
ATOM 700 C CA . SER A 1 92 ? 2.377 -6.455 6.446 1.00 95.56 92 SER A CA 1
ATOM 701 C C . SER A 1 92 ? 1.546 -7.053 5.297 1.00 95.56 92 SER A C 1
ATOM 703 O O . SER A 1 92 ? 0.611 -7.808 5.544 1.00 95.56 92 SER A O 1
ATOM 705 N N . ALA A 1 93 ? 1.927 -6.806 4.040 1.00 94.38 93 ALA A N 1
ATOM 706 C CA . ALA A 1 93 ? 1.306 -7.412 2.858 1.00 94.38 93 ALA A CA 1
ATOM 707 C C . ALA A 1 93 ? 1.774 -8.845 2.540 1.00 94.38 93 ALA A C 1
ATOM 709 O O . ALA A 1 93 ? 1.383 -9.416 1.524 1.00 94.38 93 ALA A O 1
ATOM 710 N N . THR A 1 94 ? 2.649 -9.435 3.356 1.00 96.12 94 THR A N 1
ATOM 711 C CA . THR A 1 94 ? 3.209 -10.769 3.099 1.00 96.12 94 THR A CA 1
ATOM 712 C C . THR A 1 94 ? 2.566 -11.827 3.985 1.00 96.12 94 THR A C 1
ATOM 714 O O . THR A 1 94 ? 2.305 -11.595 5.165 1.00 96.12 94 THR A O 1
ATOM 717 N N . LEU A 1 95 ? 2.373 -13.033 3.441 1.00 94.94 95 LEU A N 1
ATOM 718 C CA . LEU A 1 95 ? 1.759 -14.151 4.170 1.00 94.94 95 LEU A CA 1
ATOM 719 C C . LEU A 1 95 ? 2.480 -14.489 5.482 1.00 94.94 95 LEU A C 1
ATOM 721 O O . LEU A 1 95 ? 1.837 -14.870 6.453 1.00 94.94 95 LEU A O 1
ATOM 725 N N . SER A 1 96 ? 3.804 -14.336 5.530 1.00 94.25 96 SER A N 1
ATOM 726 C CA . SER A 1 96 ? 4.599 -14.657 6.719 1.00 94.25 96 SER A CA 1
ATOM 727 C C . SER A 1 96 ? 4.490 -13.622 7.842 1.00 94.25 96 SER A C 1
ATOM 729 O O . SER A 1 96 ? 4.888 -13.925 8.961 1.00 94.25 96 SER A O 1
ATOM 731 N N . VAL A 1 97 ? 4.002 -12.408 7.560 1.00 95.50 97 VAL A N 1
ATOM 732 C CA . VAL A 1 97 ? 4.032 -11.280 8.513 1.00 95.50 97 VAL A CA 1
ATOM 733 C C . VAL A 1 97 ? 2.640 -10.720 8.813 1.00 95.50 97 VAL A C 1
ATOM 735 O O . VAL A 1 97 ? 2.446 -10.143 9.879 1.00 95.50 97 VAL A O 1
ATOM 738 N N . VAL A 1 98 ? 1.655 -10.939 7.937 1.00 97.06 98 VAL A N 1
ATOM 739 C CA . VAL A 1 98 ? 0.282 -10.416 8.082 1.00 97.06 98 VAL A CA 1
ATOM 740 C C . VAL A 1 98 ? -0.433 -10.877 9.362 1.00 97.06 98 VAL A C 1
ATOM 742 O O . VAL A 1 98 ? -1.387 -10.232 9.792 1.00 97.06 98 VAL A O 1
ATOM 745 N N . GLY A 1 99 ? 0.022 -11.971 9.984 1.00 96.94 99 GLY A N 1
ATOM 746 C CA . GLY A 1 99 ? -0.597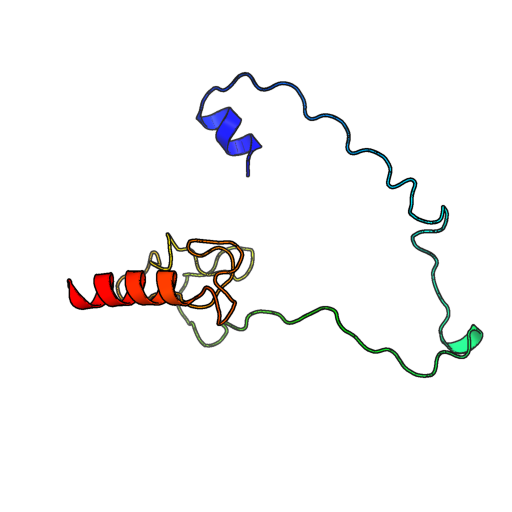 -12.559 11.176 1.00 96.94 99 GLY A CA 1
ATOM 747 C C . GLY A 1 99 ? -0.778 -11.566 12.326 1.00 96.94 99 GLY A C 1
ATOM 748 O O . GLY A 1 99 ? -1.880 -11.462 12.855 1.00 96.94 99 GLY A O 1
ATOM 749 N N . ASP A 1 100 ? 0.255 -10.782 12.646 1.00 95.19 100 ASP A N 1
ATOM 750 C CA . ASP A 1 100 ? 0.210 -9.819 13.756 1.00 95.19 100 ASP A CA 1
ATOM 751 C C . ASP A 1 100 ? -0.837 -8.712 13.521 1.00 95.19 100 ASP A C 1
ATOM 753 O O . ASP A 1 100 ? -1.523 -8.283 14.451 1.00 95.19 100 ASP A O 1
ATOM 757 N N . ASP A 1 101 ? -0.977 -8.241 12.276 1.00 97.19 101 ASP A N 1
ATOM 758 C CA . ASP A 1 101 ? -1.979 -7.232 11.914 1.00 97.19 101 ASP A CA 1
ATOM 759 C C . ASP A 1 101 ? -3.394 -7.820 11.945 1.00 97.19 101 ASP A C 1
ATOM 761 O O . ASP A 1 101 ? -4.324 -7.181 12.442 1.00 97.19 101 ASP A O 1
ATOM 765 N N . ALA A 1 102 ? -3.557 -9.050 11.450 1.00 97.75 102 ALA A N 1
ATOM 766 C CA . ALA A 1 102 ? -4.834 -9.751 11.466 1.00 97.75 102 ALA A CA 1
ATOM 767 C C . ALA A 1 102 ? -5.307 -10.033 12.901 1.00 97.75 102 ALA A C 1
ATOM 769 O O . ALA A 1 102 ? -6.477 -9.810 13.208 1.00 97.75 102 ALA A O 1
ATOM 770 N N . GLU A 1 103 ? -4.406 -10.471 13.787 1.00 97.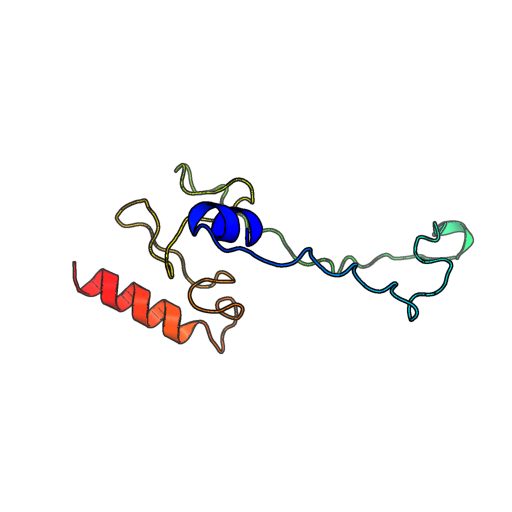50 103 GLU A N 1
ATOM 771 C CA . GLU A 1 103 ? -4.701 -10.697 15.204 1.00 97.50 103 GLU A CA 1
ATOM 772 C C . GLU A 1 103 ? -5.114 -9.395 15.899 1.00 97.50 103 GLU A C 1
ATOM 774 O O . GLU A 1 103 ? -6.129 -9.360 16.597 1.00 97.50 103 GLU A O 1
ATOM 779 N N . PHE A 1 104 ? -4.385 -8.303 15.657 1.00 96.88 104 PHE A N 1
ATOM 780 C CA . PHE A 1 104 ? -4.721 -6.994 16.212 1.00 96.88 104 PHE A CA 1
ATOM 781 C C . PHE A 1 104 ? -6.111 -6.512 15.770 1.00 96.88 104 PHE A C 1
ATOM 783 O O . PHE A 1 104 ? -6.930 -6.125 16.609 1.00 96.88 104 PHE A O 1
ATOM 790 N N . VAL A 1 105 ? -6.401 -6.561 14.465 1.00 97.50 105 VAL A N 1
ATOM 791 C CA . VAL A 1 105 ? -7.697 -6.139 13.916 1.00 97.50 105 VAL A CA 1
ATOM 792 C C . VAL A 1 105 ? -8.830 -7.030 14.429 1.00 97.50 105 VAL A C 1
ATOM 794 O O . VAL A 1 105 ? -9.855 -6.514 14.876 1.00 97.50 105 VAL A O 1
ATOM 797 N N . ALA A 1 106 ? -8.649 -8.352 14.430 1.00 98.12 106 ALA A N 1
ATOM 798 C CA . ALA A 1 106 ? -9.642 -9.291 14.946 1.00 98.12 106 ALA A CA 1
ATOM 799 C C . ALA A 1 106 ? -9.919 -9.073 16.441 1.00 98.12 106 ALA A C 1
ATOM 801 O O . ALA A 1 106 ? -11.079 -9.057 16.853 1.00 98.12 106 ALA A O 1
ATOM 802 N N . GLY A 1 107 ? -8.875 -8.841 17.243 1.00 97.94 107 GLY A N 1
ATOM 803 C CA . GLY A 1 107 ? -9.005 -8.512 18.661 1.00 97.94 107 GLY A CA 1
ATOM 804 C C . GLY A 1 107 ? -9.796 -7.224 18.888 1.00 97.94 107 GLY A C 1
ATOM 805 O O . GLY A 1 107 ? -10.685 -7.188 19.737 1.00 97.94 107 GLY A O 1
ATOM 806 N N . HIS A 1 108 ? -9.544 -6.187 18.083 1.00 96.56 108 HIS A N 1
ATOM 807 C CA . HIS A 1 108 ? -10.323 -4.953 18.144 1.00 96.56 108 HIS A CA 1
ATOM 808 C C . HIS A 1 108 ? -11.792 -5.171 17.758 1.00 96.56 108 HIS A C 1
ATOM 810 O O . HIS A 1 108 ? -12.675 -4.608 18.395 1.00 96.56 108 HIS A O 1
ATOM 816 N N . ILE A 1 109 ? -12.072 -5.988 16.736 1.00 97.56 109 ILE A N 1
ATOM 817 C CA . ILE A 1 109 ? -13.445 -6.330 16.333 1.00 97.56 109 ILE A CA 1
ATOM 818 C C . ILE A 1 109 ? -14.175 -7.073 17.458 1.00 97.56 109 ILE A C 1
ATOM 820 O O . ILE A 1 109 ? -15.316 -6.735 17.756 1.00 97.56 109 ILE A O 1
ATOM 824 N N . ALA A 1 110 ? -13.524 -8.049 18.095 1.00 98.00 110 ALA A N 1
ATOM 825 C CA . ALA A 1 110 ? -14.118 -8.868 19.152 1.00 98.00 110 ALA A CA 1
ATOM 826 C C . ALA A 1 110 ? -14.397 -8.099 20.457 1.00 98.00 110 ALA A C 1
ATOM 828 O O . ALA A 1 110 ? -15.215 -8.539 21.260 1.00 98.00 110 ALA A O 1
ATOM 829 N N . ALA A 1 111 ? -13.710 -6.977 20.682 1.00 95.75 111 ALA A N 1
ATOM 830 C CA . ALA A 1 111 ? -13.873 -6.138 21.868 1.00 95.75 111 ALA A CA 1
ATOM 831 C C . ALA A 1 111 ? -14.981 -5.070 21.741 1.00 95.75 111 ALA A C 1
ATOM 833 O O . ALA A 1 111 ? -15.152 -4.276 22.668 1.00 95.75 111 ALA A O 1
ATOM 834 N N . ARG A 1 112 ? -15.695 -5.012 20.609 1.00 83.12 112 ARG A N 1
ATOM 835 C CA . ARG A 1 112 ? -16.836 -4.103 20.389 1.00 83.12 112 ARG A CA 1
ATOM 836 C C . ARG A 1 112 ? -18.148 -4.722 20.843 1.00 83.12 112 ARG A C 1
ATOM 838 O O . ARG A 1 112 ? -18.997 -3.930 21.305 1.00 83.12 112 ARG A O 1
#

Foldseek 3Di:
DVVVVCVVVVPPDDDDDDDDPPPVDDPPPPDDDDCVVVVNPDDDDPPDDDDDPVVDPDPQADPRRHGDDALQHTPDPPGGDFLDAPNVHNCRVDPVNRVVSVVVV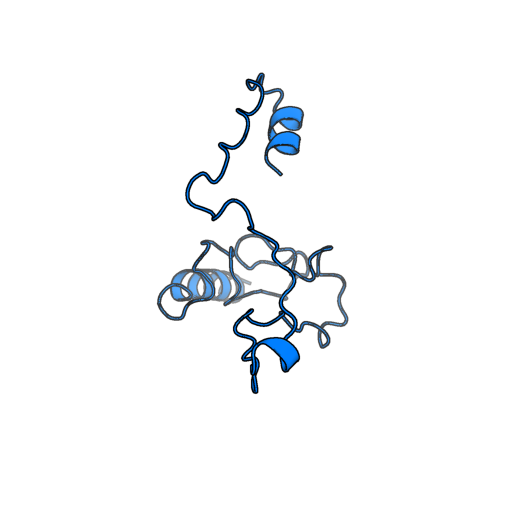VVVVVVD

Radius of gyration: 21.24 Å; chains: 1; bounding box: 46×37×56 Å

Sequence (112 aa):
MTDAYIDAAGIDAPAAEPVPADEWLPAESGARLNPDAEGVTSIIWSTGYGLDFSMLDIPVLDEWNYPRHTRGLTEVTGLYAVGLPWLTKHLSATLSVVGDDAEFVAGHIAAR